Protein AF-A0A810MQT1-F1 (afdb_monomer_lite)

Secondary structure (DSSP, 8-state):
-------STTSPPTT-SS----EE-TT-EEE-S-GGGTT---GGGGGGEEEETTTS-HHHHHHHGGGSHHHHHHHHHHHHHHHH-TTHHHHTT--HHHHHHHHSSS--S--HHIIIIIIHHHHHHHHHHS------

Radius of gyration: 18.96 Å; chains: 1; bounding box: 38×51×66 Å

Sequence (136 aa):
MATSTVRDEVCPARGALYDPIPTVSTDGDTVLLSPELLGITAPKYADFVVGNVTSTLLPQMIREAVGNGYVVEFADALRSCAATCEFWDFCQGAQAGNRFFEHGTFMVAETAYCRNSRQALVRAALDQVTPQIGFR

Foldseek 3Di:
DDDDPPDPLPDPPVDDLADQCWDADPQFFTATLDNVLPPDDDVLQPSRGQDGVVVDPPSVSSVVCCPGPQVVLQVQLLVVLCVDPPQCVPPSQSDSPQCCVQPVGNNHNDGPCCVPVRVVVVVVVCVVPPPPPDDD

Structure (mmCIF, N/CA/C/O backbone):
data_AF-A0A810MQT1-F1
#
_entry.id   AF-A0A810MQT1-F1
#
loop_
_atom_site.group_PDB
_atom_site.id
_atom_site.type_symbol
_atom_site.label_atom_id
_atom_site.label_alt_id
_atom_site.label_comp_id
_atom_site.label_asym_id
_atom_site.label_entity_id
_atom_site.label_seq_id
_atom_site.pdbx_PDB_ins_code
_atom_site.Cartn_x
_atom_site.Cartn_y
_atom_site.Cartn_z
_atom_site.occupancy
_atom_site.B_iso_or_equiv
_atom_site.auth_seq_id
_atom_site.auth_comp_id
_atom_site.auth_asym_id
_atom_site.auth_atom_id
_atom_site.pdbx_PDB_model_num
ATOM 1 N N . MET A 1 1 ? -6.576 38.465 19.298 1.00 35.81 1 MET A N 1
ATOM 2 C CA . MET A 1 1 ? -6.707 37.985 17.906 1.00 35.81 1 MET A CA 1
ATOM 3 C C . MET A 1 1 ? -5.919 36.694 17.804 1.00 35.81 1 MET A C 1
ATOM 5 O O . MET A 1 1 ? -4.699 36.742 17.821 1.00 35.81 1 MET A O 1
ATOM 9 N N . ALA A 1 2 ? -6.609 35.555 17.862 1.00 35.94 2 ALA A N 1
ATOM 10 C CA . ALA A 1 2 ? -5.988 34.237 17.805 1.00 35.94 2 ALA A CA 1
ATOM 11 C C . ALA A 1 2 ? -5.731 33.878 16.338 1.00 35.94 2 ALA A C 1
ATOM 13 O O . ALA A 1 2 ? -6.668 33.647 15.576 1.00 35.94 2 ALA A O 1
ATOM 14 N N . THR A 1 3 ? -4.468 33.886 15.931 1.00 35.28 3 THR A N 1
ATOM 15 C CA . THR A 1 3 ? -4.024 33.343 14.650 1.00 35.28 3 THR A CA 1
ATOM 16 C C . THR A 1 3 ? -4.067 31.822 14.751 1.00 35.28 3 THR A C 1
ATOM 18 O O . THR A 1 3 ? -3.294 31.203 15.476 1.00 35.28 3 THR A O 1
ATOM 21 N N . SER A 1 4 ? -5.042 31.231 14.067 1.00 38.69 4 SER A N 1
ATOM 22 C CA . SER A 1 4 ? -5.220 29.790 13.917 1.00 38.69 4 SER A CA 1
ATOM 23 C C . SER A 1 4 ? -4.065 29.205 13.101 1.00 38.69 4 SER A C 1
ATOM 25 O O . SER A 1 4 ? -4.092 29.231 11.872 1.00 38.69 4 SER A O 1
ATOM 27 N N . THR A 1 5 ? -3.057 28.661 13.780 1.00 39.56 5 THR A N 1
ATOM 28 C CA . THR A 1 5 ? -2.056 27.782 13.170 1.00 39.56 5 THR A CA 1
ATOM 29 C C . THR A 1 5 ? -2.709 26.423 12.939 1.00 39.56 5 THR A C 1
ATOM 31 O O . THR A 1 5 ? -2.720 25.568 13.826 1.00 39.56 5 THR A O 1
ATOM 34 N N . VAL A 1 6 ? -3.298 26.220 11.760 1.00 43.84 6 VAL A N 1
ATOM 35 C CA . VAL A 1 6 ? -3.591 24.861 11.294 1.00 43.84 6 VAL A CA 1
ATOM 36 C C . VAL A 1 6 ? -2.232 24.190 11.119 1.00 43.84 6 VAL A C 1
ATOM 38 O O . VAL A 1 6 ? -1.438 24.583 10.272 1.00 43.84 6 VAL A O 1
ATOM 41 N N . ARG A 1 7 ? -1.916 23.277 12.036 1.00 40.00 7 ARG A N 1
ATOM 42 C CA . ARG A 1 7 ? -0.644 22.564 12.113 1.00 40.00 7 ARG A CA 1
ATOM 43 C C . ARG A 1 7 ? -0.416 21.744 10.842 1.00 40.00 7 ARG A C 1
ATOM 45 O O . ARG A 1 7 ? -1.234 20.890 10.515 1.00 40.00 7 ARG A O 1
ATOM 52 N N . ASP A 1 8 ? 0.758 21.920 10.243 1.00 37.31 8 ASP A N 1
ATOM 53 C CA . ASP A 1 8 ? 1.404 21.066 9.227 1.00 37.31 8 ASP A CA 1
ATOM 54 C C . ASP A 1 8 ? 1.653 19.600 9.689 1.00 37.31 8 ASP A C 1
ATOM 56 O O . ASP A 1 8 ? 2.521 18.907 9.168 1.00 37.31 8 ASP A O 1
ATOM 60 N N . GLU A 1 9 ? 0.929 19.086 10.688 1.00 41.34 9 GLU A N 1
ATOM 61 C CA . GLU A 1 9 ? 1.219 17.801 11.352 1.00 41.34 9 GLU A CA 1
ATOM 62 C C . GLU A 1 9 ? 0.506 16.584 10.728 1.00 41.34 9 GLU A C 1
ATOM 64 O O . GLU A 1 9 ? 0.598 15.479 11.260 1.00 41.34 9 GLU A O 1
ATOM 69 N N . VAL A 1 10 ? -0.192 16.759 9.598 1.00 46.81 10 VAL A N 1
ATOM 70 C CA . VAL A 1 10 ? -0.910 15.678 8.881 1.00 46.81 10 VAL A CA 1
ATOM 71 C C . VAL A 1 10 ? -0.368 15.489 7.455 1.00 46.81 10 VAL A C 1
ATOM 73 O O . VAL A 1 10 ? -1.035 14.951 6.584 1.00 46.81 10 VAL A O 1
ATOM 76 N N . CYS A 1 11 ? 0.857 15.934 7.180 1.00 38.78 11 CYS A N 1
ATOM 77 C CA . CYS A 1 11 ? 1.591 15.504 5.992 1.00 38.78 11 CYS A CA 1
ATOM 78 C C . CYS A 1 11 ? 2.573 14.418 6.446 1.00 38.78 11 CYS A C 1
ATOM 80 O O . CYS A 1 11 ? 3.239 14.631 7.468 1.00 38.78 11 CYS A O 1
ATOM 82 N N . PRO A 1 12 ? 2.657 13.250 5.781 1.00 45.00 12 PRO A N 1
ATOM 83 C CA . PRO A 1 12 ? 3.620 12.237 6.178 1.00 45.00 12 PRO A CA 1
ATOM 84 C C . PRO A 1 12 ? 5.008 12.887 6.240 1.00 45.00 12 PRO A C 1
ATOM 86 O O . PRO A 1 12 ? 5.387 13.660 5.357 1.00 45.00 12 PRO A O 1
ATOM 89 N N . ALA A 1 13 ? 5.708 12.665 7.357 1.00 44.50 13 ALA A N 1
ATOM 90 C CA . ALA A 1 13 ? 6.963 13.340 7.669 1.00 44.50 13 ALA A CA 1
ATOM 91 C C . ALA A 1 13 ? 7.899 13.307 6.452 1.00 44.50 13 ALA A C 1
ATOM 93 O O . ALA A 1 13 ? 7.987 12.278 5.780 1.00 44.50 13 ALA A O 1
ATOM 94 N N . ARG A 1 14 ? 8.585 14.423 6.160 1.00 39.12 14 ARG A N 1
ATOM 95 C CA . ARG A 1 14 ? 9.576 14.508 5.071 1.00 39.12 14 ARG A CA 1
ATOM 96 C C . ARG A 1 14 ? 10.446 13.239 5.087 1.00 39.12 14 ARG A C 1
ATOM 98 O O . ARG A 1 14 ? 11.188 13.038 6.044 1.00 39.12 14 ARG A O 1
ATOM 105 N N . GLY A 1 15 ? 10.314 12.383 4.068 1.00 52.88 15 GLY A N 1
ATOM 106 C CA . GLY A 1 15 ? 10.987 11.076 3.999 1.00 52.88 15 GLY A CA 1
ATOM 107 C C . GLY A 1 15 ? 10.087 9.831 4.061 1.00 52.88 15 GLY A C 1
ATOM 108 O O . GLY A 1 15 ? 10.616 8.722 4.033 1.00 52.88 15 GLY A O 1
ATOM 109 N N . ALA A 1 16 ? 8.759 9.963 4.127 1.00 61.34 16 ALA A N 1
ATOM 110 C CA . ALA A 1 16 ? 7.867 8.811 3.990 1.00 61.34 16 ALA A CA 1
ATOM 111 C C . ALA A 1 16 ? 7.926 8.208 2.574 1.00 61.34 16 ALA A C 1
ATOM 113 O O . ALA A 1 16 ? 7.830 8.922 1.579 1.00 61.34 16 ALA A O 1
ATOM 114 N N . LEU A 1 17 ? 8.066 6.880 2.501 1.00 68.25 17 LEU A N 1
ATOM 115 C CA . LEU A 1 17 ? 8.153 6.115 1.247 1.00 68.25 17 LEU A CA 1
ATOM 116 C C . LEU A 1 17 ? 6.833 6.088 0.455 1.00 68.25 17 LEU A C 1
ATOM 118 O O . LEU A 1 17 ? 6.854 5.776 -0.732 1.00 68.25 17 LEU A O 1
ATOM 122 N N . TYR A 1 18 ? 5.699 6.354 1.106 1.00 83.38 18 TYR A N 1
ATOM 123 C CA . TYR A 1 18 ? 4.360 6.275 0.521 1.00 83.38 18 TYR A CA 1
ATOM 124 C C . TYR A 1 18 ? 3.349 7.114 1.315 1.00 83.38 18 TYR A C 1
ATOM 126 O O . TYR A 1 18 ? 3.578 7.447 2.480 1.00 83.38 18 TYR A O 1
ATOM 134 N N . ASP A 1 19 ? 2.216 7.420 0.680 1.00 87.12 19 ASP A N 1
ATOM 135 C CA . ASP A 1 19 ? 1.034 7.982 1.338 1.00 87.12 19 ASP A CA 1
ATOM 136 C C . ASP A 1 19 ? 0.288 6.866 2.101 1.00 87.12 19 ASP A C 1
ATOM 138 O O . ASP A 1 19 ? -0.009 5.825 1.506 1.00 87.12 19 ASP A O 1
ATOM 142 N N . PRO A 1 20 ? 0.001 7.026 3.406 1.00 89.50 20 PRO A N 1
ATOM 143 C CA . PRO A 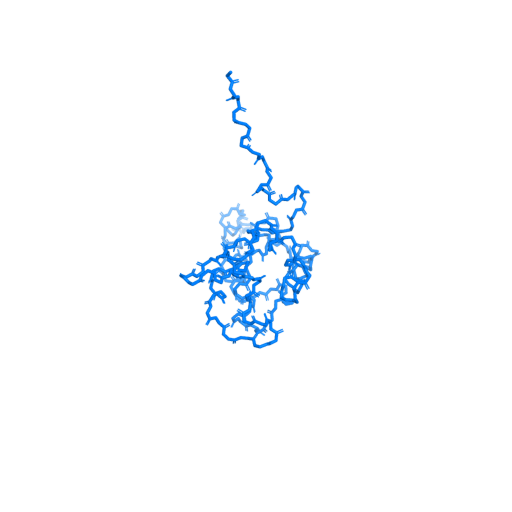1 20 ? -0.721 6.024 4.183 1.00 89.50 20 PRO A CA 1
ATOM 144 C C . PRO A 1 20 ? -2.194 5.840 3.784 1.00 89.50 20 PRO A C 1
ATOM 146 O O . PRO A 1 20 ? -2.759 4.836 4.204 1.00 89.50 20 PRO A O 1
ATOM 149 N N . ILE A 1 21 ? -2.819 6.760 3.032 1.00 92.25 21 ILE A N 1
ATOM 150 C CA . ILE A 1 21 ? -4.209 6.688 2.517 1.00 92.25 21 ILE A CA 1
ATOM 151 C C . ILE A 1 21 ? -5.192 6.048 3.527 1.00 92.25 21 ILE A C 1
ATOM 153 O O . ILE A 1 21 ? -5.688 4.937 3.307 1.00 92.25 21 ILE A O 1
ATOM 157 N N . PRO A 1 22 ? -5.463 6.702 4.673 1.00 95.44 22 PRO A N 1
ATOM 158 C CA . PRO A 1 22 ? -6.404 6.172 5.648 1.00 95.44 22 PRO A CA 1
ATOM 159 C C . PRO A 1 22 ? -7.818 6.134 5.064 1.00 95.44 22 PRO A C 1
ATOM 161 O O . PRO A 1 22 ? -8.358 7.154 4.639 1.00 95.44 22 PRO A O 1
ATOM 164 N N . THR A 1 23 ? -8.427 4.953 5.077 1.00 97.75 23 THR A N 1
ATOM 165 C CA . THR A 1 23 ? -9.801 4.718 4.627 1.00 97.75 23 THR A CA 1
ATOM 166 C C . THR A 1 23 ? -10.636 4.289 5.821 1.00 97.75 23 THR A C 1
ATOM 168 O O . THR A 1 23 ? -10.261 3.355 6.523 1.00 97.75 23 THR A O 1
ATOM 171 N N . VAL A 1 24 ? -11.752 4.977 6.055 1.00 98.06 24 VAL A N 1
ATOM 172 C CA . VAL A 1 24 ? -12.614 4.781 7.229 1.00 98.06 24 VAL A CA 1
ATOM 173 C C . VAL A 1 24 ? -13.959 4.214 6.775 1.00 98.06 24 VAL A C 1
ATOM 175 O O . VAL A 1 24 ? -14.602 4.793 5.898 1.00 98.06 24 VAL A O 1
ATOM 178 N N . SER A 1 25 ? -14.387 3.093 7.351 1.00 97.88 25 SER A N 1
ATOM 179 C CA . SER A 1 25 ? -15.718 2.516 7.136 1.00 97.88 25 SER A CA 1
ATOM 180 C C . SER A 1 25 ? -16.812 3.289 7.874 1.00 97.88 25 SER A C 1
ATOM 182 O O . SER A 1 25 ? -16.568 4.165 8.704 1.00 97.88 25 SER A O 1
ATOM 184 N N . THR A 1 26 ? -18.067 2.936 7.600 1.00 97.38 26 THR A N 1
ATOM 185 C CA . THR A 1 26 ? -19.244 3.559 8.222 1.00 97.38 26 THR A CA 1
ATOM 186 C C . THR A 1 26 ? -19.365 3.316 9.729 1.00 97.38 26 THR A C 1
ATOM 188 O O . THR A 1 26 ? -20.004 4.108 10.412 1.00 97.38 26 THR A O 1
ATOM 191 N N . ASP A 1 27 ? -18.781 2.236 10.248 1.00 96.75 27 ASP A N 1
ATOM 192 C CA . ASP A 1 27 ? -18.693 1.910 11.681 1.00 96.75 27 ASP A CA 1
ATOM 193 C C . ASP A 1 27 ? -17.386 2.400 12.334 1.00 96.75 27 ASP A C 1
ATOM 195 O O . ASP A 1 27 ? -17.194 2.264 13.543 1.00 96.75 27 ASP A O 1
ATOM 199 N N . GLY A 1 28 ? -16.520 3.047 11.552 1.00 97.94 28 GLY A N 1
ATOM 200 C CA . GLY A 1 28 ? -15.325 3.736 12.023 1.00 97.94 28 GLY A CA 1
ATOM 201 C C . GLY A 1 28 ? -14.032 2.929 11.940 1.00 97.94 28 GLY A 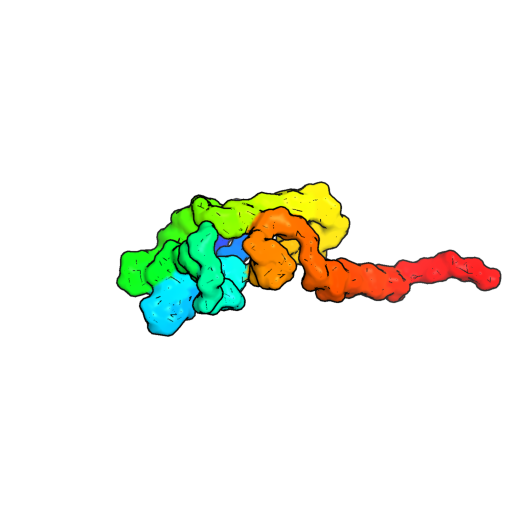C 1
ATOM 202 O O . GLY A 1 28 ? -12.973 3.495 12.230 1.00 97.94 28 GLY A O 1
ATOM 203 N N . ASP A 1 29 ? -14.079 1.661 11.534 1.00 98.19 29 ASP A N 1
ATOM 204 C CA . ASP A 1 29 ? -12.874 0.872 11.290 1.00 98.19 29 ASP A CA 1
ATOM 205 C C . ASP A 1 29 ? -12.023 1.530 10.205 1.00 98.19 29 ASP A C 1
ATOM 207 O O . ASP A 1 29 ? -12.507 2.051 9.200 1.00 98.19 29 ASP A O 1
ATOM 211 N N . THR A 1 30 ? -10.721 1.569 10.449 1.00 98.06 30 THR A N 1
ATOM 212 C CA . THR A 1 30 ? -9.759 2.257 9.596 1.00 98.06 30 THR A CA 1
ATOM 213 C C . THR A 1 30 ? -8.787 1.251 9.012 1.00 98.06 30 THR A C 1
ATOM 215 O O . THR A 1 30 ? -8.173 0.484 9.750 1.00 98.06 30 THR A O 1
ATOM 218 N N . VAL A 1 31 ? -8.600 1.298 7.697 1.00 97.62 31 VAL A N 1
ATOM 219 C CA . VAL A 1 31 ? -7.550 0.573 6.967 1.00 97.62 31 VAL A CA 1
ATOM 220 C C . VAL A 1 31 ? -6.614 1.572 6.293 1.00 97.62 31 VAL A C 1
ATOM 222 O O . VAL A 1 31 ? -6.985 2.727 6.079 1.00 97.62 31 VAL A O 1
ATOM 225 N N . LEU A 1 32 ? -5.395 1.147 5.963 1.00 95.94 32 LEU A N 1
ATOM 226 C CA . LEU A 1 32 ? -4.390 1.992 5.313 1.00 95.94 32 LEU A CA 1
ATOM 227 C C . LEU A 1 32 ? -3.999 1.457 3.928 1.00 95.94 32 LEU A C 1
ATOM 229 O O . LEU A 1 32 ? -4.334 0.337 3.548 1.00 95.94 32 LEU A O 1
ATOM 233 N N . LEU A 1 33 ? -3.202 2.255 3.217 1.00 94.62 33 LEU A N 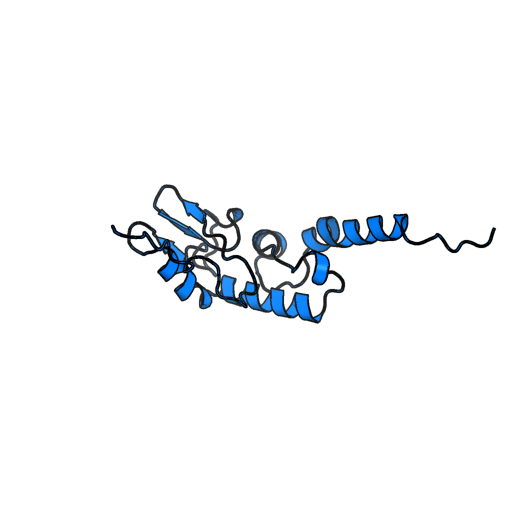1
ATOM 234 C CA . LEU A 1 33 ? -2.530 2.002 1.937 1.00 94.62 33 LEU A CA 1
ATOM 235 C C . LEU A 1 33 ? -3.432 1.919 0.702 1.00 94.62 33 LEU A C 1
ATOM 237 O O . LEU A 1 33 ? -3.015 2.349 -0.370 1.00 94.62 33 LEU A O 1
ATOM 241 N N . SER A 1 34 ? -4.618 1.327 0.817 1.00 95.12 34 SER A N 1
ATOM 242 C CA . SER A 1 34 ? -5.536 1.133 -0.307 1.00 95.12 34 SER A CA 1
ATOM 243 C C . SER A 1 34 ? -6.969 1.054 0.218 1.00 95.12 34 SER A C 1
ATOM 245 O O . SER A 1 34 ? -7.245 0.175 1.040 1.00 95.12 34 SER A O 1
ATOM 247 N N . PRO A 1 35 ? -7.901 1.891 -0.268 1.00 95.81 35 PRO A N 1
ATOM 248 C CA . PRO A 1 35 ? -9.316 1.772 0.080 1.00 95.81 35 PRO A CA 1
ATOM 249 C C . PRO A 1 35 ? -9.905 0.392 -0.224 1.00 95.81 35 PRO A C 1
ATOM 251 O O . PRO A 1 35 ? -10.807 -0.071 0.464 1.00 95.81 35 PRO A O 1
ATOM 254 N N . GLU A 1 36 ? -9.364 -0.291 -1.229 1.00 96.06 36 GLU A N 1
ATOM 255 C CA . GLU A 1 36 ? -9.799 -1.610 -1.678 1.00 96.06 36 GLU A CA 1
ATOM 256 C C . GLU A 1 36 ? -9.542 -2.713 -0.642 1.00 96.06 36 GLU A C 1
ATOM 258 O O . GLU A 1 36 ? -10.118 -3.789 -0.758 1.00 96.06 36 GLU A O 1
ATOM 263 N N . LEU A 1 37 ? -8.696 -2.472 0.367 1.00 97.00 37 LEU A N 1
ATOM 264 C CA . LEU A 1 37 ? -8.477 -3.417 1.467 1.00 97.00 37 LEU A CA 1
ATOM 265 C C . LEU A 1 37 ? -9.613 -3.398 2.496 1.00 97.00 37 LEU A C 1
ATOM 267 O O . LEU A 1 37 ? -9.720 -4.324 3.300 1.00 97.00 37 LEU A O 1
ATOM 271 N N . LEU A 1 38 ? -10.466 -2.371 2.485 1.00 97.44 38 LEU A N 1
ATOM 272 C CA . LEU A 1 38 ? -11.565 -2.265 3.433 1.00 97.44 38 LEU A CA 1
ATOM 273 C C . LEU A 1 38 ? -12.600 -3.373 3.194 1.00 97.44 38 LEU A C 1
ATOM 275 O O . LEU A 1 38 ? -13.105 -3.541 2.085 1.00 97.44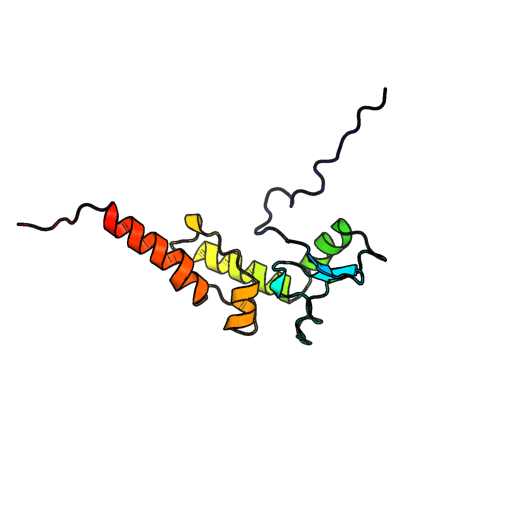 38 LEU A O 1
ATOM 279 N N . GLY A 1 39 ? -12.944 -4.109 4.253 1.00 95.56 39 GLY A N 1
ATOM 280 C CA . GLY A 1 39 ? -13.920 -5.203 4.192 1.00 95.56 39 GLY A CA 1
ATOM 281 C C . GLY A 1 39 ? -13.370 -6.515 3.624 1.00 95.56 39 GLY A C 1
ATOM 282 O O . GLY A 1 39 ? -14.140 -7.447 3.390 1.00 95.56 39 GLY A O 1
ATOM 283 N N . ILE A 1 40 ? -12.057 -6.614 3.407 1.00 97.62 40 ILE A N 1
ATOM 284 C CA . ILE A 1 40 ? -11.410 -7.849 2.968 1.00 97.62 40 ILE A CA 1
ATOM 285 C C . ILE A 1 40 ? -11.034 -8.710 4.172 1.00 97.62 40 ILE A C 1
ATOM 287 O O . ILE A 1 40 ? -10.284 -8.285 5.046 1.00 97.62 40 ILE A O 1
ATOM 291 N N . THR A 1 41 ? -11.483 -9.965 4.172 1.00 97.25 41 THR A N 1
ATOM 292 C CA . THR A 1 41 ? -11.069 -10.949 5.178 1.00 97.25 41 THR A CA 1
ATOM 293 C C . THR A 1 41 ? -9.689 -11.510 4.844 1.00 97.25 41 THR A C 1
ATOM 295 O O . THR A 1 41 ? -9.506 -12.234 3.863 1.00 97.25 41 THR A O 1
ATOM 298 N N . ALA A 1 42 ? -8.714 -11.204 5.690 1.00 97.25 42 ALA A N 1
ATOM 299 C CA . ALA A 1 42 ? -7.349 -11.693 5.618 1.00 97.25 42 ALA A CA 1
ATOM 300 C C . ALA A 1 42 ? -6.804 -11.874 7.047 1.00 97.25 42 ALA A C 1
ATOM 302 O O . ALA A 1 42 ? -6.106 -10.993 7.558 1.00 97.25 42 ALA A O 1
ATOM 303 N N . PRO A 1 43 ? -7.040 -13.036 7.692 1.00 96.50 43 PRO A N 1
ATOM 304 C CA . PRO A 1 43 ? -6.671 -13.251 9.094 1.00 96.50 43 PRO A CA 1
ATOM 305 C C . PRO A 1 43 ? -5.179 -13.043 9.385 1.00 96.50 43 PRO A C 1
ATOM 307 O O . PRO A 1 43 ? -4.818 -12.579 10.463 1.00 96.50 43 PRO A O 1
ATOM 310 N N . LYS A 1 44 ? -4.303 -13.315 8.402 1.00 96.38 44 LYS A N 1
ATOM 311 C CA . LYS A 1 44 ? -2.853 -13.041 8.476 1.00 96.38 44 LYS A CA 1
ATOM 312 C C . LYS A 1 44 ? -2.547 -11.571 8.807 1.00 96.38 44 LYS A C 1
ATOM 314 O O . LYS A 1 44 ? -1.527 -11.287 9.428 1.00 96.38 44 LYS A O 1
ATOM 319 N N . TYR A 1 45 ? -3.406 -10.655 8.374 1.00 97.31 45 TYR A N 1
ATOM 320 C CA . TYR A 1 45 ? -3.222 -9.212 8.484 1.00 97.31 45 TYR A CA 1
ATOM 321 C C . TYR A 1 45 ? -4.300 -8.542 9.342 1.00 97.31 45 TYR A C 1
ATOM 323 O O . TYR A 1 45 ? -4.469 -7.331 9.233 1.00 97.31 45 TYR A O 1
ATOM 331 N N . ALA A 1 46 ? -5.023 -9.312 10.167 1.00 96.56 46 ALA A N 1
ATOM 332 C CA . ALA A 1 46 ? -6.135 -8.820 10.984 1.00 96.56 46 ALA A CA 1
ATOM 333 C C . ALA A 1 46 ? -7.163 -8.011 10.165 1.00 96.56 46 ALA A C 1
ATOM 335 O O . ALA A 1 46 ? -7.572 -6.924 10.564 1.00 96.56 46 ALA A O 1
ATOM 336 N N . ASP A 1 47 ? -7.513 -8.519 8.977 1.00 97.31 47 ASP A N 1
ATOM 337 C CA . ASP A 1 47 ? -8.455 -7.887 8.038 1.00 97.31 47 ASP A CA 1
ATOM 338 C C . ASP A 1 47 ? -8.076 -6.436 7.671 1.00 97.31 47 ASP A C 1
ATOM 340 O O . ASP A 1 47 ? -8.914 -5.620 7.297 1.00 97.31 47 ASP A O 1
ATOM 344 N N . PHE A 1 48 ? -6.778 -6.120 7.777 1.00 97.88 48 PHE A N 1
ATOM 345 C CA . PHE A 1 48 ? -6.152 -4.821 7.499 1.00 97.88 48 PHE A CA 1
ATOM 346 C C . PHE A 1 48 ? -6.560 -3.668 8.418 1.00 97.88 48 PHE A C 1
ATOM 348 O O . PHE A 1 48 ? -6.041 -2.556 8.256 1.00 97.88 48 PHE A O 1
ATOM 355 N N . VAL A 1 49 ? -7.430 -3.921 9.396 1.00 97.62 49 VAL A N 1
ATOM 356 C CA . VAL A 1 49 ? -7.917 -2.912 10.335 1.00 97.62 49 VAL A CA 1
ATOM 357 C C . VAL A 1 49 ? -6.778 -2.479 11.256 1.00 97.62 49 VAL A C 1
ATOM 359 O O . VAL A 1 49 ? -6.177 -3.286 11.963 1.00 97.62 49 VAL A O 1
ATOM 362 N N . VAL A 1 50 ? -6.471 -1.180 11.251 1.00 97.56 50 VAL A N 1
ATOM 363 C CA . VAL A 1 50 ? -5.427 -0.571 12.094 1.00 97.56 50 VAL A CA 1
ATOM 364 C C . VAL A 1 50 ? -5.982 0.093 13.354 1.00 97.56 50 VAL A C 1
ATOM 366 O O . VAL A 1 50 ? -5.215 0.501 14.221 1.00 97.56 50 VAL A O 1
ATOM 369 N N . GLY A 1 51 ? -7.305 0.213 13.454 1.00 97.31 51 GLY A N 1
ATOM 370 C CA . GLY A 1 51 ? -8.014 0.778 14.598 1.00 97.31 51 GLY A CA 1
ATOM 371 C C . GLY A 1 51 ? -9.377 1.336 14.200 1.00 97.31 51 GLY A C 1
ATOM 372 O O . GLY A 1 51 ? -9.811 1.165 13.062 1.00 97.31 51 GLY A O 1
ATOM 373 N N . ASN A 1 52 ? -10.041 2.020 15.134 1.00 98.12 52 ASN A N 1
ATOM 374 C CA . ASN A 1 52 ? -11.352 2.627 14.916 1.00 98.12 52 ASN A CA 1
ATOM 375 C C . ASN A 1 52 ? -11.344 4.117 15.312 1.00 98.12 52 ASN A C 1
ATOM 377 O O . ASN A 1 52 ? -10.899 4.477 16.407 1.00 98.12 52 ASN A O 1
ATOM 381 N N . VAL A 1 53 ? -11.846 4.998 14.437 1.00 98.00 53 VAL A N 1
ATOM 382 C CA . VAL A 1 53 ? -11.837 6.464 14.649 1.00 98.00 53 VAL A CA 1
ATOM 383 C C . VAL A 1 53 ? -12.690 6.928 15.827 1.00 98.00 53 VAL A C 1
ATOM 385 O O . VAL A 1 53 ? -12.492 8.035 16.326 1.00 98.00 53 VAL A O 1
ATOM 388 N N . THR A 1 54 ? -13.641 6.110 16.279 1.00 98.06 54 THR A N 1
ATOM 389 C CA . THR A 1 54 ? -14.503 6.447 17.420 1.00 98.06 54 THR A CA 1
ATOM 390 C C . THR A 1 54 ? -13.774 6.313 18.757 1.00 98.06 54 THR A C 1
ATOM 392 O O . THR A 1 54 ? -14.157 6.964 19.729 1.00 98.06 54 THR A O 1
ATOM 395 N N . SER A 1 55 ? -12.700 5.517 18.806 1.00 97.88 55 SER A N 1
ATOM 396 C CA . SER A 1 55 ? -11.902 5.266 20.012 1.00 97.88 55 SER A CA 1
ATOM 397 C C . SER A 1 55 ? -10.470 5.795 19.931 1.00 97.88 55 SER A C 1
ATOM 399 O O . SER A 1 55 ? -9.839 6.006 20.966 1.00 97.88 55 SER A O 1
ATOM 401 N N . THR A 1 56 ? -9.932 5.996 18.726 1.00 97.69 56 THR A N 1
ATOM 402 C CA . THR A 1 56 ? -8.513 6.305 18.509 1.00 97.69 56 THR A CA 1
ATOM 403 C C . THR A 1 56 ? -8.353 7.412 17.471 1.00 97.69 56 THR A C 1
ATOM 405 O O . THR A 1 56 ? -9.027 7.435 16.447 1.00 97.69 56 THR A O 1
ATOM 408 N N . LEU A 1 57 ? -7.439 8.355 17.709 1.00 96.94 57 LEU A N 1
ATOM 409 C CA . LEU A 1 57 ? -7.187 9.442 16.760 1.00 96.94 57 LEU A CA 1
ATOM 410 C C . LEU A 1 57 ? -6.470 8.920 15.504 1.00 96.94 57 LEU A C 1
ATOM 412 O O . LEU A 1 57 ? -5.488 8.187 15.610 1.00 96.94 57 LEU A O 1
ATOM 416 N N . LEU A 1 58 ? -6.879 9.375 14.313 1.00 95.56 58 LEU A N 1
ATOM 417 C CA . LEU A 1 58 ? -6.251 8.987 13.036 1.00 95.56 58 LEU A CA 1
ATOM 418 C C . LEU A 1 58 ? -4.718 9.153 13.015 1.00 95.56 58 LEU A C 1
ATOM 420 O O . LEU A 1 58 ? -4.031 8.198 12.653 1.00 95.56 58 LEU A O 1
ATOM 424 N N . PRO A 1 59 ? -4.130 10.286 13.458 1.00 94.38 59 PRO A N 1
ATOM 425 C CA . PRO A 1 59 ? -2.673 10.419 13.489 1.00 94.38 59 PRO A CA 1
ATOM 426 C C . PRO A 1 59 ? -1.985 9.415 14.419 1.00 94.38 59 PRO A C 1
ATOM 428 O O . PRO A 1 59 ? -0.831 9.064 14.190 1.00 94.38 59 PRO A O 1
ATOM 431 N N . GLN A 1 60 ? -2.662 8.974 15.484 1.00 94.88 60 GLN A N 1
ATOM 432 C CA . GLN A 1 60 ? -2.140 7.936 16.367 1.00 94.88 60 GLN A CA 1
ATOM 433 C C . GLN A 1 60 ? -2.122 6.584 15.651 1.00 94.88 60 GLN A C 1
ATOM 435 O O . GLN A 1 60 ? -1.062 5.965 15.593 1.00 94.88 60 GLN A O 1
ATOM 440 N N . MET A 1 61 ? -3.235 6.197 15.020 1.00 95.56 61 MET A N 1
ATOM 441 C CA . MET A 1 61 ? -3.322 4.953 14.248 1.00 95.56 61 MET A CA 1
ATOM 442 C C . MET A 1 61 ? -2.260 4.879 13.147 1.00 95.56 61 MET A C 1
ATOM 444 O O . MET A 1 61 ? -1.581 3.869 13.020 1.00 95.56 61 MET A O 1
ATOM 448 N N . ILE A 1 62 ? -2.050 5.961 12.389 1.00 93.62 62 ILE A N 1
ATOM 449 C CA . ILE A 1 62 ? -1.042 5.996 11.315 1.00 93.62 62 ILE A CA 1
ATOM 450 C C . ILE A 1 62 ? 0.376 5.789 11.869 1.00 93.62 62 ILE A C 1
ATOM 452 O O . ILE A 1 62 ? 1.164 5.055 11.275 1.00 93.62 62 ILE A O 1
ATOM 456 N N . ARG A 1 63 ? 0.715 6.409 13.009 1.00 92.62 63 ARG A N 1
ATOM 457 C CA . ARG A 1 63 ? 2.036 6.231 13.638 1.00 92.62 63 ARG A CA 1
ATOM 458 C C . ARG A 1 63 ? 2.253 4.802 14.122 1.00 92.62 63 ARG A C 1
ATOM 460 O O . ARG A 1 63 ? 3.338 4.260 13.939 1.00 92.62 63 ARG A O 1
ATOM 467 N N . GLU A 1 64 ? 1.241 4.211 14.744 1.00 92.50 64 GLU A N 1
ATOM 468 C CA . GLU A 1 64 ? 1.311 2.853 15.291 1.00 92.50 64 GLU A CA 1
ATOM 469 C C . GLU A 1 64 ? 1.298 1.794 14.177 1.00 92.50 64 GLU A C 1
ATOM 471 O O . GLU A 1 64 ? 1.969 0.766 14.281 1.00 92.50 64 GLU A O 1
ATOM 476 N N . ALA A 1 65 ? 0.630 2.080 13.056 1.00 92.44 65 ALA A N 1
ATOM 477 C CA . ALA A 1 65 ? 0.486 1.145 11.951 1.00 92.44 65 ALA A CA 1
ATOM 478 C C . ALA A 1 65 ? 1.780 0.843 11.186 1.00 92.44 65 ALA A C 1
ATOM 480 O O . ALA A 1 65 ? 1.822 -0.141 10.454 1.00 92.44 65 ALA A O 1
ATOM 481 N N . VAL A 1 66 ? 2.851 1.616 11.389 1.00 87.38 66 VAL A N 1
ATOM 482 C CA . VAL A 1 66 ? 4.184 1.317 10.834 1.00 87.38 66 VAL A CA 1
ATOM 483 C C . VAL A 1 66 ? 4.680 -0.075 11.253 1.00 87.38 66 VAL A C 1
ATOM 485 O O . VAL A 1 66 ? 5.455 -0.688 10.523 1.00 87.38 66 VAL A O 1
ATOM 488 N N . GLY A 1 67 ? 4.219 -0.595 12.398 1.00 88.19 67 GLY A N 1
ATOM 489 C CA . GLY A 1 67 ? 4.533 -1.949 12.865 1.00 88.19 67 GLY A CA 1
ATOM 490 C C . GLY A 1 67 ? 3.627 -3.060 12.318 1.00 88.19 67 GLY A C 1
ATOM 49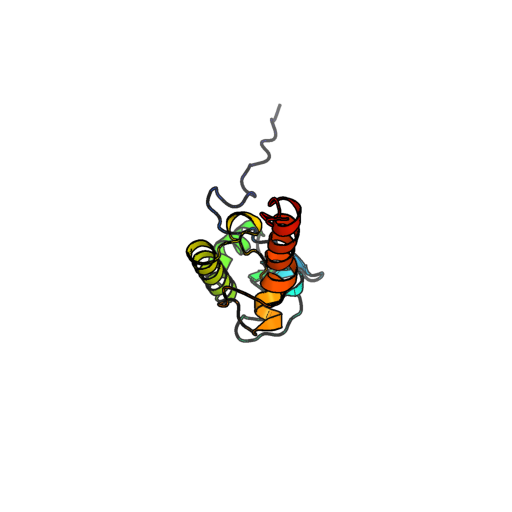1 O O . GLY A 1 67 ? 3.907 -4.231 12.568 1.00 88.19 67 GLY A O 1
ATOM 492 N N . ASN A 1 68 ? 2.550 -2.739 11.591 1.00 94.31 68 ASN A N 1
ATOM 493 C CA . ASN A 1 68 ? 1.633 -3.753 11.068 1.00 94.31 68 ASN A CA 1
ATOM 494 C C . ASN A 1 68 ? 2.288 -4.573 9.953 1.00 94.31 68 ASN A C 1
ATOM 496 O O . ASN A 1 68 ? 2.916 -4.025 9.050 1.00 94.31 68 ASN A O 1
ATOM 500 N N . GLY A 1 69 ? 2.080 -5.894 9.971 1.00 95.25 69 GLY A N 1
ATOM 501 C CA . GLY A 1 69 ? 2.776 -6.820 9.071 1.00 95.25 69 GLY A CA 1
ATOM 502 C C . GLY A 1 69 ? 2.639 -6.471 7.586 1.00 95.25 69 GLY A C 1
ATOM 503 O O . GLY A 1 69 ? 3.635 -6.453 6.870 1.00 95.25 69 GLY A O 1
ATOM 504 N N . TYR A 1 70 ? 1.436 -6.121 7.120 1.00 96.44 70 TYR A N 1
ATOM 505 C CA . TYR A 1 70 ? 1.223 -5.749 5.716 1.00 96.44 70 TYR A CA 1
ATOM 506 C C . TYR A 1 70 ? 1.866 -4.405 5.341 1.00 96.44 70 TYR A C 1
ATOM 508 O O . TYR A 1 70 ? 2.338 -4.233 4.220 1.00 96.44 70 TYR A O 1
ATOM 516 N N . VAL A 1 71 ? 1.923 -3.468 6.291 1.00 95.69 71 VAL A N 1
ATOM 517 C CA . VAL A 1 71 ? 2.544 -2.148 6.126 1.00 95.69 71 VAL A CA 1
ATOM 518 C C . VAL A 1 71 ? 4.065 -2.284 6.036 1.00 95.69 71 VAL A C 1
ATOM 520 O O . VAL A 1 71 ? 4.696 -1.648 5.190 1.00 95.69 71 VAL A O 1
ATOM 523 N N . VAL A 1 72 ? 4.646 -3.167 6.854 1.00 94.69 72 VAL A N 1
ATOM 524 C CA . VAL A 1 72 ? 6.067 -3.536 6.792 1.00 94.69 72 VAL A CA 1
ATOM 525 C C . VAL A 1 72 ? 6.390 -4.217 5.462 1.00 94.69 72 VAL A C 1
ATOM 527 O O . VAL A 1 72 ? 7.273 -3.741 4.750 1.00 94.69 72 VAL A O 1
ATOM 530 N N . GLU A 1 73 ? 5.637 -5.260 5.086 1.00 96.25 73 GLU A N 1
ATOM 531 C CA . GLU A 1 73 ? 5.823 -5.968 3.809 1.00 96.25 73 GLU A CA 1
ATOM 532 C C . GLU A 1 73 ? 5.745 -4.996 2.614 1.00 96.25 73 GLU A C 1
ATOM 534 O O . GLU A 1 73 ? 6.574 -5.057 1.705 1.00 96.25 73 GLU A O 1
ATOM 539 N N . PHE A 1 74 ? 4.788 -4.062 2.628 1.00 95.56 74 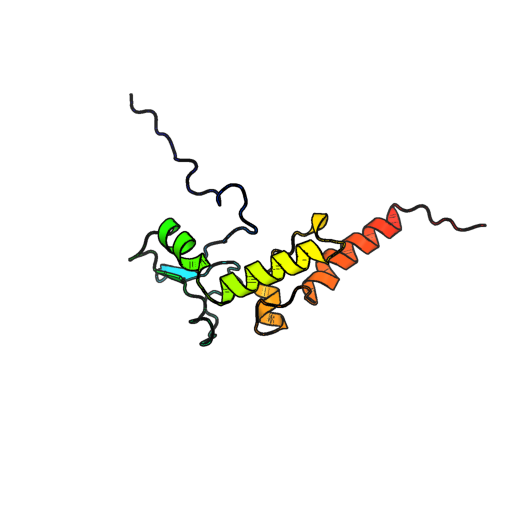PHE A N 1
ATOM 540 C CA . PHE A 1 74 ? 4.649 -3.049 1.583 1.00 95.56 74 PHE A CA 1
ATOM 541 C C . PHE A 1 74 ? 5.845 -2.092 1.533 1.00 95.56 74 PHE A C 1
ATOM 543 O O . PHE A 1 74 ? 6.379 -1.821 0.456 1.00 95.56 74 PHE A O 1
ATOM 550 N N . ALA A 1 75 ? 6.306 -1.605 2.687 1.00 93.56 75 ALA A N 1
ATOM 551 C CA . ALA A 1 75 ? 7.470 -0.728 2.761 1.00 93.56 75 ALA A CA 1
ATOM 552 C C . ALA A 1 75 ? 8.751 -1.420 2.254 1.00 93.56 75 ALA A C 1
ATOM 554 O O . ALA A 1 75 ? 9.563 -0.786 1.575 1.00 93.56 75 ALA A O 1
ATOM 555 N N . ASP A 1 76 ? 8.927 -2.710 2.554 1.00 93.88 76 ASP A N 1
ATOM 556 C CA . ASP A 1 76 ? 10.034 -3.525 2.039 1.00 93.88 76 ASP A CA 1
ATOM 557 C C . ASP A 1 76 ? 9.964 -3.693 0.520 1.00 93.88 76 ASP A C 1
ATOM 559 O O . ASP A 1 76 ? 10.961 -3.480 -0.177 1.00 93.88 76 ASP A O 1
ATOM 563 N N . ALA A 1 77 ? 8.782 -3.996 -0.017 1.00 94.50 77 ALA A N 1
ATOM 564 C CA . ALA A 1 77 ? 8.591 -4.110 -1.457 1.00 94.50 77 ALA A CA 1
ATOM 565 C C . ALA A 1 77 ? 8.857 -2.789 -2.191 1.00 94.50 77 ALA A C 1
ATOM 567 O O . ALA A 1 77 ? 9.415 -2.804 -3.288 1.00 94.50 77 ALA A O 1
ATOM 568 N N . LEU A 1 78 ? 8.513 -1.643 -1.596 1.00 94.38 78 LEU A N 1
ATOM 569 C CA . LEU A 1 78 ? 8.848 -0.333 -2.160 1.00 94.38 78 LEU A CA 1
ATOM 570 C C . LEU A 1 78 ? 10.353 -0.067 -2.157 1.00 94.38 78 LEU A C 1
ATOM 572 O O . LEU A 1 78 ? 10.874 0.395 -3.168 1.00 94.38 78 LEU A O 1
ATOM 576 N N . ARG A 1 79 ? 11.072 -0.415 -1.082 1.00 93.56 79 ARG A N 1
ATOM 577 C CA . ARG A 1 79 ? 12.544 -0.330 -1.059 1.00 93.56 79 ARG A CA 1
ATOM 578 C C . ARG A 1 79 ? 13.179 -1.211 -2.134 1.00 93.56 79 ARG A C 1
ATOM 580 O O . ARG A 1 79 ? 14.086 -0.767 -2.831 1.00 93.56 79 ARG A O 1
ATOM 587 N N . SER A 1 80 ? 12.682 -2.437 -2.294 1.00 93.62 80 SER A N 1
ATOM 588 C CA . SER A 1 80 ? 13.133 -3.346 -3.351 1.00 93.62 80 SER A CA 1
ATOM 589 C C . SER A 1 80 ? 12.850 -2.774 -4.744 1.00 93.62 80 SER A C 1
ATOM 591 O O . SER A 1 80 ? 13.741 -2.766 -5.593 1.00 93.62 80 SER A O 1
ATOM 593 N N . CYS A 1 81 ? 11.651 -2.224 -4.964 1.00 94.38 81 CYS A N 1
ATOM 594 C CA . CYS A 1 81 ? 11.272 -1.572 -6.216 1.00 94.38 81 CYS A CA 1
ATOM 595 C C . CYS A 1 81 ? 12.191 -0.380 -6.524 1.00 94.38 81 CYS A C 1
ATOM 597 O O . CYS A 1 81 ? 12.723 -0.302 -7.626 1.00 94.38 81 CYS A O 1
ATOM 599 N N . ALA A 1 82 ? 12.462 0.481 -5.541 1.00 93.50 82 ALA A N 1
ATOM 600 C CA . ALA A 1 82 ? 13.365 1.622 -5.688 1.00 93.50 82 ALA A CA 1
ATOM 601 C C . ALA A 1 82 ? 14.797 1.221 -6.057 1.00 93.50 82 ALA A C 1
ATOM 603 O O . ALA A 1 82 ? 15.463 1.925 -6.808 1.00 93.50 82 ALA A O 1
ATOM 604 N N . ALA A 1 83 ? 15.269 0.084 -5.545 1.00 94.81 83 ALA A N 1
ATOM 605 C CA . ALA A 1 83 ? 16.616 -0.404 -5.811 1.00 94.81 83 ALA A CA 1
ATOM 606 C C . ALA A 1 83 ? 16.767 -1.121 -7.164 1.00 94.81 83 ALA A C 1
ATOM 608 O O . ALA A 1 83 ? 17.891 -1.271 -7.638 1.00 94.81 83 ALA A O 1
ATOM 609 N N . THR A 1 84 ? 15.677 -1.618 -7.759 1.00 94.62 84 THR A N 1
ATOM 610 C CA . THR A 1 84 ? 15.758 -2.589 -8.871 1.00 94.62 84 THR A CA 1
ATOM 611 C C . THR A 1 84 ? 14.930 -2.239 -10.104 1.00 94.62 84 THR A C 1
ATOM 613 O O . THR A 1 84 ? 15.229 -2.733 -11.188 1.00 94.62 84 THR A O 1
ATOM 616 N N . CYS A 1 85 ? 13.895 -1.409 -9.976 1.00 95.56 85 CYS A N 1
ATOM 617 C CA . CYS A 1 85 ? 12.966 -1.121 -11.063 1.00 95.56 85 CYS A CA 1
ATOM 618 C C . CYS A 1 85 ? 13.430 0.090 -11.877 1.00 95.56 85 CYS A C 1
ATOM 620 O O . CYS A 1 85 ? 13.467 1.208 -11.367 1.00 95.56 85 CYS A O 1
ATOM 622 N N . GLU A 1 86 ? 13.672 -0.105 -13.176 1.00 95.31 86 GLU A N 1
ATOM 623 C CA . GLU A 1 86 ? 14.029 0.978 -14.111 1.00 95.31 86 GLU A CA 1
ATOM 624 C C . GLU A 1 86 ? 12.943 2.073 -14.225 1.00 95.31 86 GLU A C 1
ATOM 626 O O . GLU A 1 86 ? 13.220 3.185 -14.660 1.00 95.31 86 GLU A O 1
ATOM 631 N N . PHE A 1 87 ? 11.706 1.783 -13.802 1.00 94.50 87 PHE A N 1
ATOM 632 C CA . PHE A 1 87 ? 10.564 2.707 -13.851 1.00 94.50 87 PHE A CA 1
ATOM 633 C C . PHE A 1 87 ? 10.261 3.387 -12.509 1.00 94.50 87 PHE A C 1
ATOM 635 O O . PHE A 1 87 ? 9.192 3.993 -12.359 1.00 94.50 87 PHE A O 1
ATOM 642 N N . TRP A 1 88 ? 11.141 3.253 -11.511 1.00 93.56 88 TRP A N 1
ATOM 643 C CA . TRP A 1 88 ? 10.921 3.810 -10.175 1.00 93.56 88 TRP A CA 1
ATOM 644 C C . TRP A 1 88 ? 10.626 5.313 -10.212 1.00 93.56 88 TRP A C 1
ATOM 646 O O . TRP A 1 88 ? 9.622 5.746 -9.646 1.00 93.56 88 TRP A O 1
ATOM 656 N N . ASP A 1 89 ? 11.420 6.080 -10.959 1.00 91.12 89 ASP A N 1
ATOM 657 C CA . ASP A 1 89 ? 11.293 7.541 -11.040 1.00 91.12 89 ASP A CA 1
ATOM 658 C C . ASP A 1 89 ? 9.954 8.004 -11.635 1.00 91.12 89 ASP A C 1
ATOM 660 O O . ASP A 1 89 ? 9.519 9.127 -11.389 1.00 91.12 89 ASP A O 1
ATOM 664 N N . PHE A 1 90 ? 9.274 7.134 -12.388 1.00 89.69 90 PHE A N 1
ATOM 665 C CA . PHE A 1 90 ? 7.964 7.427 -12.963 1.00 89.69 90 PHE A CA 1
ATOM 666 C C . PHE A 1 90 ? 6.806 7.059 -12.031 1.00 89.69 90 PHE A C 1
ATOM 668 O O . PHE A 1 90 ? 5.853 7.824 -11.899 1.00 89.69 90 PHE A O 1
ATOM 675 N N . CYS A 1 91 ? 6.835 5.863 -11.433 1.00 91.12 91 CYS A N 1
ATOM 676 C CA . CYS A 1 91 ? 5.658 5.310 -10.750 1.00 91.12 91 CYS A CA 1
ATOM 677 C C . CYS A 1 91 ? 5.780 5.196 -9.230 1.00 91.12 91 CYS A C 1
ATOM 679 O O . CYS A 1 91 ? 4.752 5.064 -8.567 1.00 91.12 91 CYS A O 1
ATOM 681 N N . GLN A 1 92 ? 7.003 5.178 -8.691 1.00 91.62 92 GLN A N 1
ATOM 682 C CA . GLN A 1 92 ? 7.314 5.056 -7.259 1.00 91.62 92 GLN A CA 1
ATOM 683 C C . GLN A 1 92 ? 6.633 3.869 -6.549 1.00 91.62 92 GLN A C 1
ATOM 685 O O . GLN A 1 92 ? 6.472 3.850 -5.332 1.00 91.62 92 GLN A O 1
ATOM 690 N N . GLY A 1 93 ? 6.205 2.855 -7.307 1.00 86.25 93 GLY A N 1
ATOM 691 C CA . GLY A 1 93 ? 5.718 1.577 -6.795 1.00 86.25 93 GLY A CA 1
ATOM 692 C C . GLY A 1 93 ? 4.432 1.603 -5.955 1.00 86.25 93 GLY A C 1
ATOM 693 O O . GLY A 1 93 ? 4.019 0.525 -5.530 1.00 86.25 93 GLY A O 1
ATOM 694 N N . ALA A 1 94 ? 3.784 2.745 -5.707 1.00 74.06 94 ALA A N 1
ATOM 695 C CA . ALA A 1 94 ? 2.722 2.913 -4.704 1.00 74.06 94 ALA A CA 1
ATOM 696 C C . ALA A 1 94 ? 1.360 2.299 -5.109 1.00 74.06 94 ALA A C 1
ATOM 698 O O . ALA A 1 94 ? 0.424 3.001 -5.480 1.00 74.06 94 ALA A O 1
ATOM 699 N N . GLN A 1 95 ? 1.261 0.967 -5.088 1.00 89.31 95 GLN A N 1
ATOM 700 C CA . GLN A 1 95 ? 0.056 0.198 -5.444 1.00 89.31 95 GLN A CA 1
ATOM 701 C C . GLN A 1 95 ? -0.104 -0.996 -4.494 1.00 89.31 95 GLN A C 1
ATOM 703 O O . GLN A 1 95 ? 0.344 -2.109 -4.787 1.00 89.31 95 GLN A O 1
ATOM 708 N N . ALA A 1 96 ? -0.658 -0.750 -3.308 1.00 94.25 96 ALA A N 1
ATOM 709 C CA . ALA A 1 96 ? -0.772 -1.761 -2.260 1.00 94.25 96 ALA A CA 1
ATOM 710 C C . ALA A 1 96 ? -1.841 -2.816 -2.589 1.00 94.25 96 ALA A C 1
ATOM 712 O O . ALA A 1 96 ? -1.537 -4.009 -2.552 1.00 94.25 96 ALA A O 1
ATOM 713 N N . GLY A 1 97 ? -3.043 -2.389 -3.000 1.00 95.38 97 GLY A N 1
ATOM 714 C CA . GLY A 1 97 ? -4.140 -3.292 -3.355 1.00 95.38 97 GLY A CA 1
ATOM 715 C C . GLY A 1 97 ? -3.743 -4.320 -4.416 1.00 95.38 97 GLY A C 1
ATOM 716 O O . GLY A 1 97 ? -3.916 -5.516 -4.206 1.00 95.38 97 GLY A O 1
ATOM 717 N N . ASN A 1 98 ? -3.113 -3.889 -5.515 1.00 96.06 98 ASN A N 1
ATOM 718 C CA . ASN A 1 98 ? -2.667 -4.802 -6.574 1.00 96.06 98 ASN A CA 1
ATOM 719 C C . ASN A 1 98 ? -1.704 -5.883 -6.084 1.00 96.06 98 ASN A C 1
ATOM 721 O O . ASN A 1 98 ? -1.820 -7.027 -6.506 1.00 96.06 98 ASN A O 1
ATOM 725 N N . ARG A 1 99 ? -0.774 -5.560 -5.177 1.00 96.44 99 ARG A N 1
ATOM 726 C CA . ARG A 1 99 ? 0.132 -6.580 -4.626 1.00 96.44 99 ARG A CA 1
ATOM 727 C C . ARG A 1 99 ? -0.653 -7.659 -3.900 1.00 96.44 99 ARG A C 1
ATOM 729 O O . ARG A 1 99 ? -0.474 -8.842 -4.181 1.00 96.44 99 ARG A O 1
ATOM 736 N N . PHE A 1 100 ? -1.569 -7.246 -3.030 1.00 97.75 100 PHE A N 1
ATOM 737 C CA . PHE A 1 100 ? -2.371 -8.190 -2.274 1.00 97.75 100 PHE A CA 1
ATOM 738 C C . PHE A 1 100 ? -3.336 -8.987 -3.158 1.00 97.75 100 PHE A C 1
ATOM 740 O O . PHE A 1 100 ? -3.368 -10.207 -3.058 1.00 97.75 100 PHE A O 1
ATOM 747 N N . PHE A 1 101 ? -4.085 -8.349 -4.055 1.00 97.56 101 PHE A N 1
ATOM 748 C CA . PHE A 1 101 ? -5.075 -9.063 -4.866 1.00 97.56 101 PHE A CA 1
ATOM 749 C C . PHE A 1 101 ? -4.462 -9.958 -5.943 1.00 97.56 101 PHE A C 1
ATOM 751 O O . PHE A 1 101 ? -5.082 -10.944 -6.333 1.00 97.56 101 PHE A O 1
ATOM 758 N N . GLU A 1 102 ? -3.249 -9.660 -6.410 1.00 97.50 102 GLU A N 1
ATOM 759 C CA . GLU A 1 102 ? -2.561 -10.504 -7.392 1.00 97.50 102 GLU A CA 1
ATOM 760 C C . GLU A 1 102 ? -1.739 -11.627 -6.736 1.00 97.50 102 GLU A C 1
ATOM 762 O O . GLU A 1 102 ? -1.566 -12.685 -7.343 1.00 97.50 102 GLU A O 1
ATOM 767 N N . HIS A 1 103 ? -1.237 -11.430 -5.509 1.00 97.19 103 HIS A N 1
ATOM 768 C CA . HIS A 1 103 ? -0.261 -12.344 -4.896 1.00 97.19 103 HIS A CA 1
ATOM 769 C C . HIS A 1 103 ? -0.594 -12.819 -3.474 1.00 97.19 103 HIS A C 1
ATOM 771 O O . HIS A 1 103 ? 0.106 -13.677 -2.941 1.00 97.19 103 HIS A O 1
ATOM 777 N N . GLY A 1 104 ? -1.620 -12.271 -2.828 1.00 97.00 104 GLY A N 1
ATOM 778 C CA . GLY A 1 104 ? -1.970 -12.557 -1.431 1.00 97.00 104 GLY A CA 1
ATOM 779 C C . GLY A 1 104 ? -0.968 -12.017 -0.400 1.00 97.00 104 GLY A C 1
ATOM 780 O O . GLY A 1 104 ? -1.044 -12.365 0.778 1.00 97.00 104 GLY A O 1
ATOM 781 N N . THR A 1 105 ? -0.009 -11.188 -0.821 1.00 96.62 105 THR A N 1
ATOM 782 C CA . THR A 1 105 ? 1.047 -10.601 0.021 1.00 96.62 105 THR A CA 1
ATOM 783 C C . THR A 1 105 ? 1.486 -9.250 -0.534 1.00 96.62 105 THR A C 1
ATOM 785 O O . THR A 1 105 ? 1.269 -8.955 -1.708 1.00 96.62 105 THR A O 1
ATOM 788 N N . PHE A 1 106 ? 2.141 -8.432 0.292 1.00 97.12 106 PHE A N 1
ATOM 789 C CA . PHE A 1 106 ? 2.667 -7.130 -0.115 1.00 97.12 106 PHE A CA 1
ATOM 790 C C . PHE A 1 106 ? 4.158 -7.165 -0.461 1.00 97.12 106 PHE A C 1
ATOM 792 O O . PHE A 1 106 ? 4.682 -6.153 -0.905 1.00 97.12 106 PHE A O 1
ATOM 799 N N . MET A 1 107 ? 4.835 -8.312 -0.321 1.00 95.31 107 MET A N 1
ATOM 800 C CA . MET A 1 107 ? 6.292 -8.433 -0.505 1.00 95.31 107 MET A CA 1
ATOM 801 C C . MET A 1 107 ? 6.765 -8.380 -1.967 1.00 95.31 107 MET A C 1
ATOM 803 O O . MET A 1 107 ? 7.966 -8.373 -2.231 1.00 95.31 107 MET A O 1
ATOM 807 N N . VAL A 1 108 ? 5.851 -8.379 -2.938 1.00 94.69 108 VAL A N 1
ATOM 808 C CA . VAL A 1 108 ? 6.215 -8.450 -4.357 1.00 94.69 108 VAL A CA 1
ATOM 809 C C . VAL A 1 108 ? 6.605 -7.067 -4.889 1.00 94.69 108 VAL A C 1
ATOM 811 O O . VAL A 1 108 ? 5.857 -6.096 -4.752 1.00 94.69 108 VAL A O 1
ATOM 814 N N . ALA A 1 109 ? 7.774 -6.973 -5.529 1.00 92.56 109 ALA A N 1
ATOM 815 C CA . ALA A 1 109 ? 8.280 -5.724 -6.105 1.00 92.56 109 ALA A CA 1
ATOM 816 C C . ALA A 1 109 ? 7.568 -5.325 -7.414 1.00 92.56 109 ALA A C 1
ATOM 818 O O . ALA A 1 109 ? 7.381 -4.134 -7.670 1.00 92.56 109 ALA A O 1
ATOM 819 N N . GLU A 1 110 ? 7.136 -6.299 -8.221 1.00 94.75 110 GLU A N 1
ATOM 820 C CA . GLU A 1 110 ? 6.455 -6.083 -9.502 1.00 94.75 110 GLU A CA 1
ATOM 821 C C . GLU A 1 110 ? 5.171 -6.915 -9.616 1.00 94.75 110 GLU A C 1
ATOM 823 O O . GLU A 1 110 ? 5.198 -8.132 -9.461 1.00 94.75 110 GLU A O 1
ATOM 828 N N . THR A 1 111 ? 4.062 -6.263 -9.968 1.00 96.88 111 THR A N 1
ATOM 829 C CA . THR A 1 111 ? 2.777 -6.918 -10.249 1.00 96.88 111 THR A CA 1
ATOM 830 C C . THR A 1 111 ? 2.444 -6.883 -11.750 1.00 96.88 111 THR A C 1
ATOM 832 O O . THR A 1 111 ? 3.079 -6.167 -12.534 1.00 96.88 111 THR A O 1
ATOM 835 N N . ALA A 1 112 ? 1.423 -7.622 -12.187 1.00 97.12 112 ALA A N 1
ATOM 836 C CA . ALA A 1 112 ? 0.886 -7.510 -13.541 1.00 97.12 112 ALA A CA 1
ATOM 837 C C . ALA A 1 112 ? 0.324 -6.107 -13.814 1.00 97.12 112 ALA A C 1
ATOM 839 O O . ALA A 1 112 ? 0.546 -5.573 -14.902 1.00 97.12 112 ALA A O 1
ATOM 840 N N . TYR A 1 113 ? -0.321 -5.465 -12.832 1.00 96.06 113 TYR A N 1
ATOM 841 C CA . TYR A 1 113 ? -0.707 -4.056 -12.958 1.00 96.06 113 TYR A CA 1
ATOM 842 C C . TYR A 1 113 ? 0.498 -3.138 -13.204 1.00 96.06 113 TYR A C 1
ATOM 844 O O . TYR A 1 113 ? 0.428 -2.264 -14.069 1.00 96.06 113 TYR A O 1
ATOM 852 N N . CYS A 1 114 ? 1.627 -3.350 -12.514 1.00 95.88 114 CYS A N 1
ATOM 853 C CA . CYS A 1 114 ? 2.852 -2.588 -12.774 1.00 95.88 114 CYS A CA 1
ATOM 854 C C . CYS A 1 114 ? 3.283 -2.722 -14.239 1.00 95.88 114 CYS A C 1
ATOM 856 O O . CYS A 1 114 ? 3.451 -1.708 -14.923 1.00 95.88 114 CYS A O 1
ATOM 858 N N . ARG A 1 115 ? 3.409 -3.959 -14.741 1.00 96.50 115 ARG A N 1
ATOM 859 C CA . ARG A 1 115 ? 3.817 -4.217 -16.132 1.00 96.50 115 ARG A CA 1
ATOM 860 C C . ARG A 1 115 ? 2.875 -3.565 -17.138 1.00 96.50 115 ARG A C 1
ATOM 862 O O . ARG A 1 115 ? 3.339 -2.887 -18.051 1.00 96.50 115 ARG A O 1
ATOM 869 N N . ASN A 1 116 ? 1.572 -3.737 -16.947 1.00 96.50 116 ASN A N 1
ATOM 870 C CA . ASN A 1 116 ? 0.574 -3.372 -17.948 1.00 96.50 116 ASN A CA 1
ATOM 871 C C . ASN A 1 116 ? 0.222 -1.880 -17.925 1.00 96.50 116 ASN A C 1
ATOM 873 O O . ASN A 1 116 ? 0.051 -1.276 -18.978 1.00 96.50 116 ASN A O 1
ATOM 877 N N . SER A 1 117 ? 0.133 -1.274 -16.741 1.00 93.88 117 SER A N 1
ATOM 878 C CA . SER A 1 117 ? -0.388 0.091 -16.587 1.00 93.88 117 SER A CA 1
ATOM 879 C C . SER A 1 117 ? 0.706 1.137 -16.388 1.00 93.88 117 SER A C 1
ATOM 881 O O . SER A 1 117 ? 0.470 2.321 -16.621 1.00 93.88 117 SER A O 1
ATOM 883 N N . ARG A 1 118 ? 1.900 0.735 -15.929 1.00 94.12 118 ARG A N 1
ATOM 884 C CA . ARG A 1 118 ? 3.023 1.657 -15.691 1.00 94.12 118 ARG A CA 1
ATOM 885 C C . ARG A 1 118 ? 4.133 1.449 -16.707 1.00 94.12 118 ARG A C 1
ATOM 887 O O . ARG A 1 118 ? 4.440 2.363 -17.464 1.00 94.12 118 ARG A O 1
ATOM 894 N N . GLN A 1 119 ? 4.701 0.249 -16.759 1.00 95.44 119 GLN A N 1
ATOM 895 C CA . GLN A 1 119 ? 5.881 -0.003 -17.584 1.00 95.44 119 GLN A CA 1
ATOM 896 C C . GLN A 1 119 ? 5.557 0.013 -19.080 1.00 95.44 119 GLN A C 1
ATOM 898 O O . GLN A 1 119 ? 6.258 0.661 -19.850 1.00 95.44 119 GLN A O 1
ATOM 903 N N . ALA A 1 120 ? 4.485 -0.668 -19.503 1.00 95.94 120 ALA A N 1
ATOM 904 C CA . ALA A 1 120 ? 4.081 -0.698 -20.908 1.00 95.94 120 ALA A CA 1
ATOM 905 C C . ALA A 1 120 ? 3.749 0.704 -21.439 1.00 95.94 120 ALA A C 1
ATOM 907 O O . ALA A 1 120 ? 4.107 1.018 -22.568 1.00 95.94 120 ALA A O 1
ATOM 908 N N . LEU A 1 121 ? 3.145 1.564 -20.610 1.00 93.00 121 LEU A N 1
ATOM 909 C CA . LEU A 1 121 ? 2.878 2.956 -20.969 1.00 93.00 121 LEU A CA 1
ATOM 910 C C . LEU A 1 121 ? 4.176 3.735 -21.216 1.00 93.00 121 LEU A C 1
ATOM 912 O O . LEU A 1 121 ? 4.295 4.402 -22.240 1.00 93.00 121 LEU A O 1
ATOM 916 N N . VAL A 1 122 ? 5.150 3.635 -20.304 1.00 93.94 122 VAL A N 1
ATOM 917 C CA . VAL A 1 122 ? 6.446 4.315 -20.465 1.00 93.94 122 VAL A CA 1
ATOM 918 C C . VAL A 1 122 ? 7.174 3.800 -21.704 1.00 93.94 122 VAL A C 1
ATOM 920 O O . VAL A 1 122 ? 7.629 4.605 -22.509 1.00 93.94 122 VAL A O 1
ATOM 923 N N . ARG A 1 123 ? 7.229 2.477 -21.907 1.00 94.88 123 ARG A N 1
ATOM 924 C CA . ARG A 1 123 ? 7.848 1.868 -23.098 1.00 94.88 123 ARG A CA 1
ATOM 925 C C . ARG A 1 123 ? 7.185 2.358 -24.388 1.00 94.88 123 ARG A C 1
ATOM 927 O O . ARG A 1 123 ? 7.871 2.868 -25.264 1.00 94.88 123 ARG A O 1
ATOM 934 N N . ALA A 1 124 ? 5.855 2.306 -24.461 1.00 94.00 124 ALA A N 1
ATOM 935 C CA . ALA A 1 124 ? 5.114 2.770 -25.631 1.00 94.00 124 ALA A CA 1
ATOM 936 C C . ALA A 1 124 ? 5.336 4.265 -25.909 1.00 94.00 124 ALA A C 1
ATOM 938 O O . ALA A 1 124 ? 5.448 4.659 -27.066 1.00 94.00 124 ALA A O 1
ATOM 939 N N . ALA A 1 125 ? 5.423 5.102 -24.869 1.00 92.56 125 ALA A N 1
ATOM 940 C CA . ALA A 1 125 ? 5.730 6.521 -25.026 1.00 92.56 125 ALA A CA 1
ATOM 941 C C . ALA A 1 125 ? 7.163 6.747 -25.540 1.00 92.56 125 ALA A C 1
ATOM 943 O O . ALA A 1 125 ? 7.365 7.572 -26.431 1.00 92.56 125 ALA A O 1
ATOM 944 N N . LEU A 1 126 ? 8.143 5.993 -25.025 1.00 90.94 126 LEU A N 1
ATOM 945 C CA . LEU A 1 126 ? 9.536 6.040 -25.482 1.00 90.94 126 LEU A CA 1
ATOM 946 C C . LEU A 1 126 ? 9.671 5.659 -26.963 1.00 90.94 126 LEU A C 1
ATOM 948 O O . LEU A 1 126 ? 10.415 6.323 -27.688 1.00 90.94 126 LEU A O 1
ATOM 952 N N . ASP A 1 127 ? 8.903 4.675 -27.436 1.00 91.94 127 ASP A N 1
ATOM 953 C CA . ASP A 1 127 ? 8.881 4.266 -28.848 1.00 91.94 127 ASP A CA 1
ATOM 954 C C . ASP A 1 127 ? 8.391 5.379 -29.796 1.00 91.94 127 ASP A C 1
ATOM 956 O O . ASP A 1 127 ? 8.729 5.371 -30.981 1.00 91.94 127 ASP A O 1
ATOM 960 N N . GLN A 1 128 ? 7.604 6.343 -29.297 1.00 89.00 128 GLN A N 1
ATOM 961 C CA . GLN A 1 128 ? 7.127 7.482 -30.095 1.00 89.00 128 GLN A CA 1
ATOM 962 C C . GLN A 1 128 ? 8.136 8.634 -30.171 1.00 89.00 128 GLN A C 1
ATOM 964 O O . GLN A 1 128 ? 8.110 9.404 -31.130 1.00 89.00 128 GLN A O 1
ATOM 969 N N . VAL A 1 129 ? 8.990 8.792 -29.157 1.00 86.88 129 VAL A N 1
ATOM 970 C CA . VAL A 1 129 ? 9.911 9.941 -29.047 1.00 86.88 129 VAL A CA 1
ATOM 971 C C . VAL A 1 129 ? 11.349 9.601 -29.414 1.00 86.88 129 VAL A C 1
ATOM 973 O O . VAL A 1 129 ? 12.127 10.500 -29.728 1.00 86.88 129 VAL A O 1
ATOM 976 N N . THR A 1 130 ? 11.709 8.319 -29.402 1.00 77.00 130 THR A N 1
ATOM 977 C CA . THR A 1 130 ? 13.013 7.867 -29.883 1.00 77.00 130 THR A CA 1
ATOM 978 C C . THR A 1 130 ? 12.964 7.855 -31.408 1.00 77.00 130 THR A C 1
ATOM 980 O O . THR A 1 130 ? 12.128 7.146 -31.974 1.00 77.00 130 THR A O 1
ATOM 983 N N . PRO A 1 131 ? 13.820 8.625 -32.108 1.00 67.56 131 PRO A N 1
ATOM 984 C CA . PRO A 1 131 ? 13.918 8.522 -33.553 1.00 67.56 131 PRO A CA 1
ATOM 985 C C . PRO A 1 131 ? 14.164 7.059 -33.898 1.00 67.56 131 PRO A C 1
ATOM 987 O O . PRO A 1 131 ? 15.113 6.459 -33.393 1.00 67.56 131 PRO A O 1
ATOM 990 N N . GLN A 1 132 ? 13.309 6.481 -34.734 1.00 63.16 132 GLN A N 1
ATOM 991 C CA . GLN A 1 132 ? 13.567 5.172 -35.314 1.00 63.16 132 GLN A CA 1
ATOM 992 C C . GLN A 1 132 ? 14.865 5.326 -36.115 1.00 63.16 132 GLN A C 1
ATOM 994 O O . GLN A 1 132 ? 14.846 5.890 -37.210 1.00 63.16 132 GLN A O 1
ATOM 999 N N . ILE A 1 133 ? 16.013 4.924 -35.554 1.00 57.41 133 ILE A N 1
ATOM 1000 C CA . ILE A 1 133 ? 17.296 4.922 -36.268 1.00 57.41 133 ILE A CA 1
ATOM 1001 C C . ILE A 1 133 ? 17.235 3.752 -37.255 1.00 57.41 133 ILE A C 1
ATOM 1003 O O . ILE A 1 133 ? 17.816 2.692 -37.051 1.00 57.41 133 ILE A O 1
ATOM 1007 N N . GLY A 1 134 ? 16.436 3.938 -38.301 1.00 50.97 134 GLY A N 1
ATOM 1008 C CA . GLY A 1 134 ? 16.276 3.040 -39.425 1.00 50.97 134 GLY A CA 1
ATOM 1009 C C . GLY A 1 134 ? 16.943 3.660 -40.639 1.00 50.97 134 GLY A C 1
ATOM 1010 O O . GLY A 1 134 ? 16.443 4.634 -41.199 1.00 50.97 134 GLY A O 1
ATOM 1011 N N . PHE A 1 135 ? 18.078 3.076 -41.022 1.00 53.28 135 PHE A N 1
ATOM 1012 C CA . PHE A 1 135 ? 18.637 3.160 -42.368 1.00 53.28 135 PHE A CA 1
ATOM 1013 C C . PHE A 1 135 ? 17.512 2.893 -43.380 1.00 53.28 135 PHE A C 1
ATOM 1015 O O . PHE A 1 135 ? 16.877 1.837 -43.337 1.00 53.28 135 PHE A O 1
ATOM 1022 N N . ARG A 1 136 ? 17.257 3.873 -44.248 1.00 45.22 136 ARG A N 1
ATOM 1023 C CA . ARG A 1 136 ? 16.464 3.711 -45.466 1.00 45.22 136 ARG A CA 1
ATOM 1024 C C . ARG A 1 136 ? 17.366 3.243 -46.599 1.00 45.22 136 ARG A C 1
ATOM 1026 O O . ARG A 1 136 ? 18.532 3.698 -46.623 1.00 45.22 136 ARG A O 1
#

Organism: NCBI:txid338584

pLDDT: mean 86.48, std 18.61, range [35.28, 98.19]